Protein AF-A0A7S0RI10-F1 (afdb_monomer)

Secondary structure (DSSP, 8-state):
-HHHHHHHHHHHHHHHHHHHHHHHHHHHHHHHHHHHHHHTT-HHHHTTHHHHHHHHHHHHH-TTS-SSPPB--GGGG---S-GGGHHHHHHHHGGGGG--B-SSHHHHHHH-

Organism: NCBI:txid1411642

Mean predicted aligned error: 9.86 Å

Structure (mmCIF, N/CA/C/O backbone):
data_AF-A0A7S0RI10-F1
#
_entry.id   AF-A0A7S0RI10-F1
#
loop_
_atom_site.group_PDB
_atom_site.id
_atom_site.type_symbol
_atom_site.label_atom_id
_atom_site.label_alt_id
_atom_site.label_comp_id
_atom_site.label_asym_id
_atom_site.label_entity_id
_atom_site.label_seq_id
_atom_site.pdbx_PDB_ins_code
_atom_site.Cartn_x
_atom_site.Cartn_y
_atom_site.Cartn_z
_atom_site.occupancy
_atom_site.B_iso_or_equiv
_atom_site.auth_seq_id
_atom_site.auth_comp_id
_atom_site.auth_asym_id
_atom_site.auth_atom_id
_atom_site.pdbx_PDB_model_num
ATOM 1 N N . ALA A 1 1 ? 37.362 4.660 -41.136 1.00 62.22 1 ALA A N 1
ATOM 2 C CA . ALA A 1 1 ? 37.098 3.353 -40.489 1.00 62.22 1 ALA A CA 1
ATOM 3 C C . ALA A 1 1 ? 36.906 3.490 -38.975 1.00 62.22 1 ALA A C 1
ATOM 5 O O . ALA A 1 1 ? 35.938 2.964 -38.445 1.00 62.22 1 ALA A O 1
ATOM 6 N N . GLU A 1 2 ? 37.775 4.231 -38.286 1.00 68.81 2 GLU A N 1
ATOM 7 C CA . GLU A 1 2 ? 37.787 4.347 -36.818 1.00 68.81 2 GLU A CA 1
ATOM 8 C C . GLU A 1 2 ? 36.562 5.072 -36.223 1.00 68.81 2 GLU A C 1
ATOM 10 O O . GLU A 1 2 ? 35.935 4.559 -35.300 1.00 68.81 2 GLU A O 1
ATOM 15 N N . GLN A 1 3 ? 36.122 6.181 -36.829 1.00 72.00 3 GLN A N 1
ATOM 16 C CA . GLN A 1 3 ? 34.907 6.904 -36.412 1.00 72.00 3 GLN A CA 1
ATOM 17 C C . GLN A 1 3 ? 33.622 6.073 -36.554 1.00 72.00 3 GLN A C 1
ATOM 19 O O . GLN A 1 3 ? 32.726 6.169 -35.722 1.00 72.00 3 GLN A O 1
ATOM 24 N N . HIS A 1 4 ? 33.537 5.222 -37.581 1.00 72.12 4 HIS A N 1
ATOM 25 C CA . HIS A 1 4 ? 32.367 4.368 -37.798 1.00 72.12 4 HIS A CA 1
ATOM 26 C C . HIS A 1 4 ? 32.311 3.223 -36.775 1.00 72.12 4 HIS A C 1
ATOM 28 O O . HIS A 1 4 ? 31.242 2.874 -36.287 1.00 72.12 4 HIS A O 1
ATOM 34 N N . LYS A 1 5 ? 33.480 2.699 -36.380 1.00 82.19 5 LYS A N 1
ATOM 35 C CA . LYS A 1 5 ? 33.604 1.710 -35.302 1.00 82.19 5 LYS A CA 1
ATOM 36 C C . LYS A 1 5 ? 33.215 2.310 -33.948 1.00 82.19 5 LYS A C 1
ATOM 38 O O . LYS A 1 5 ? 32.491 1.672 -33.199 1.00 82.19 5 LYS A O 1
ATOM 43 N N . ALA A 1 6 ? 33.644 3.539 -33.659 1.00 83.38 6 ALA A N 1
ATOM 44 C CA . ALA A 1 6 ? 33.276 4.241 -32.430 1.00 83.38 6 ALA A CA 1
ATOM 45 C C . ALA A 1 6 ? 31.765 4.520 -32.347 1.00 83.38 6 ALA A C 1
ATOM 47 O O . ALA A 1 6 ? 31.156 4.246 -31.316 1.00 83.38 6 ALA A O 1
ATOM 48 N N . ALA A 1 7 ? 31.152 4.985 -33.442 1.00 86.19 7 ALA A N 1
ATOM 49 C CA . ALA A 1 7 ? 29.706 5.207 -33.515 1.00 86.19 7 ALA A CA 1
ATOM 50 C C . ALA A 1 7 ? 28.907 3.908 -33.306 1.00 86.19 7 ALA A C 1
ATOM 52 O O . ALA A 1 7 ? 27.919 3.904 -32.575 1.00 86.19 7 ALA A O 1
ATOM 53 N N . LEU A 1 8 ? 29.371 2.794 -33.884 1.00 88.25 8 LEU A N 1
ATOM 54 C CA . LEU A 1 8 ? 28.741 1.486 -33.706 1.00 88.25 8 LEU A CA 1
ATOM 55 C C . LEU A 1 8 ? 28.829 0.993 -32.253 1.00 88.25 8 LEU A C 1
ATOM 57 O O . LEU A 1 8 ? 27.857 0.459 -31.731 1.00 88.25 8 LEU A O 1
ATOM 61 N N . THR A 1 9 ? 29.962 1.211 -31.578 1.00 90.19 9 THR A N 1
ATOM 62 C CA . THR A 1 9 ? 30.134 0.839 -30.163 1.00 90.19 9 THR A CA 1
ATOM 63 C C . THR A 1 9 ? 29.232 1.653 -29.235 1.00 90.19 9 THR A C 1
ATOM 65 O O . THR A 1 9 ? 28.736 1.116 -28.248 1.00 90.19 9 THR A O 1
ATOM 68 N N . VAL A 1 10 ? 29.011 2.939 -29.528 1.00 91.75 10 VAL A N 1
ATOM 69 C CA . VAL A 1 10 ? 28.081 3.779 -28.752 1.00 91.75 10 VAL A CA 1
ATOM 70 C C . VAL A 1 10 ? 26.644 3.298 -28.947 1.00 91.75 10 VAL A C 1
ATOM 72 O O . VAL A 1 10 ? 25.965 3.031 -27.964 1.00 91.75 10 VAL A O 1
ATOM 75 N N . ALA A 1 11 ? 26.225 3.068 -30.195 1.00 90.38 11 ALA A N 1
ATOM 76 C CA . ALA A 1 11 ? 24.891 2.547 -30.492 1.00 90.38 11 ALA A CA 1
ATOM 77 C C . ALA A 1 11 ? 24.624 1.176 -29.839 1.00 90.38 11 ALA A C 1
ATOM 79 O O . ALA A 1 11 ? 23.523 0.939 -29.349 1.00 90.38 11 ALA A O 1
ATOM 80 N N . LEU A 1 12 ? 25.629 0.291 -29.791 1.00 91.19 12 LEU A N 1
ATOM 81 C CA . LEU A 1 12 ? 25.553 -0.988 -29.074 1.00 91.19 12 LEU A CA 1
ATOM 82 C C . LEU A 1 12 ? 25.317 -0.792 -27.572 1.00 91.19 12 LEU A C 1
ATOM 84 O O . LEU A 1 12 ? 24.431 -1.429 -27.012 1.00 91.19 12 LEU A O 1
ATOM 88 N N . LYS A 1 13 ? 26.055 0.122 -26.931 1.00 93.44 13 LYS A N 1
ATOM 89 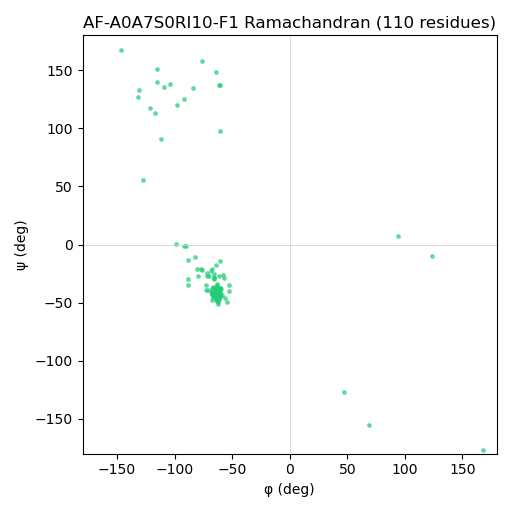C CA . LYS A 1 13 ? 25.878 0.418 -25.500 1.00 93.44 13 LYS A CA 1
ATOM 90 C C . LYS A 1 13 ? 24.506 1.009 -25.185 1.00 93.44 13 LYS A C 1
ATOM 92 O O . LYS A 1 13 ? 23.926 0.659 -24.161 1.00 93.44 13 LYS A O 1
ATOM 97 N N . ASP A 1 14 ? 23.986 1.874 -26.050 1.00 91.69 14 ASP A N 1
ATOM 98 C CA . ASP A 1 14 ? 22.657 2.468 -25.871 1.00 91.69 14 ASP A CA 1
ATOM 99 C C . ASP A 1 14 ? 21.547 1.415 -26.013 1.00 91.69 14 ASP A C 1
ATOM 101 O O . ASP A 1 14 ? 20.573 1.427 -25.260 1.00 91.69 14 AS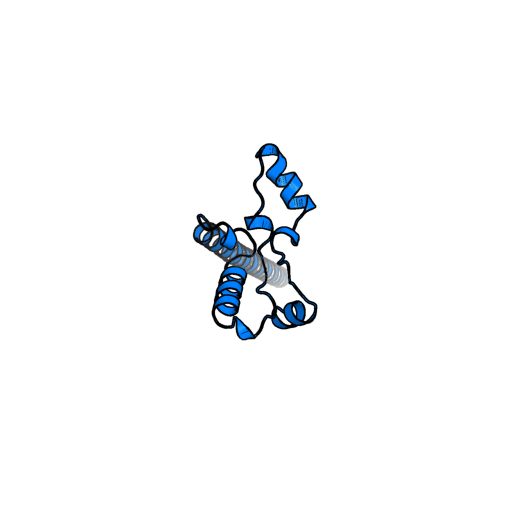P A O 1
ATOM 105 N N . LEU A 1 15 ? 21.704 0.469 -26.945 1.00 92.69 15 LEU A N 1
ATOM 106 C CA . LEU A 1 15 ? 20.801 -0.675 -27.094 1.00 92.69 15 LEU A CA 1
ATOM 107 C C . LEU A 1 15 ? 20.831 -1.591 -25.865 1.00 92.69 15 LEU A C 1
ATOM 109 O O . LEU A 1 15 ? 19.770 -1.919 -25.342 1.00 92.69 15 LEU A O 1
ATOM 113 N N . GLU A 1 16 ? 22.020 -1.932 -25.361 1.00 93.06 16 GLU A N 1
ATOM 114 C CA . GLU A 1 16 ? 22.175 -2.720 -24.129 1.00 93.06 16 GLU A CA 1
ATOM 115 C C . GLU A 1 16 ? 21.566 -2.011 -22.908 1.00 93.06 16 GLU A C 1
ATOM 117 O O . GLU A 1 16 ? 20.981 -2.653 -22.036 1.00 93.06 16 GLU A O 1
ATOM 122 N N . ALA A 1 17 ? 21.692 -0.683 -22.819 1.00 92.38 17 ALA A N 1
ATOM 123 C CA . ALA A 1 17 ? 21.090 0.092 -21.736 1.00 92.38 17 ALA A CA 1
ATOM 124 C C . ALA A 1 17 ? 19.555 0.042 -21.789 1.00 92.38 17 ALA A C 1
ATOM 126 O O . ALA A 1 17 ? 18.919 -0.184 -20.760 1.00 92.38 17 ALA A O 1
ATOM 127 N N . ARG A 1 18 ? 18.968 0.183 -22.984 1.00 93.06 18 ARG A N 1
ATOM 128 C CA . ARG A 1 18 ? 17.513 0.095 -23.187 1.00 93.06 18 ARG A CA 1
ATOM 129 C C . ARG A 1 18 ? 16.970 -1.303 -22.916 1.00 93.06 18 ARG A C 1
ATOM 131 O O . ARG A 1 18 ? 15.884 -1.422 -22.363 1.00 93.06 18 ARG A O 1
ATOM 138 N N . GLU A 1 19 ? 17.708 -2.348 -23.285 1.00 94.31 19 GLU A N 1
ATOM 139 C CA . GLU A 1 19 ? 17.331 -3.730 -22.972 1.00 94.31 19 GLU A CA 1
ATOM 140 C C . GLU A 1 19 ? 17.265 -3.946 -21.453 1.00 94.31 19 GLU A C 1
ATOM 142 O O . GLU A 1 19 ? 16.254 -4.419 -20.943 1.00 94.31 19 GLU A O 1
ATOM 147 N N . ARG A 1 20 ? 18.282 -3.487 -20.708 1.00 93.19 20 ARG A N 1
ATOM 148 C CA . ARG A 1 20 ? 18.288 -3.569 -19.236 1.00 93.19 20 ARG A CA 1
ATOM 149 C C . ARG A 1 20 ? 17.144 -2.795 -18.591 1.00 93.19 20 ARG A C 1
ATOM 151 O O . ARG A 1 20 ? 16.593 -3.253 -17.594 1.00 93.19 20 ARG A O 1
ATOM 158 N 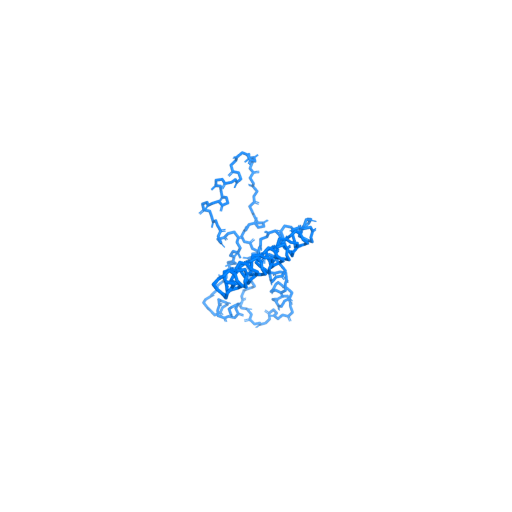N . GLU A 1 21 ? 16.816 -1.622 -19.123 1.00 93.38 21 GLU A N 1
ATOM 159 C CA . GLU A 1 21 ? 15.684 -0.826 -18.646 1.00 93.38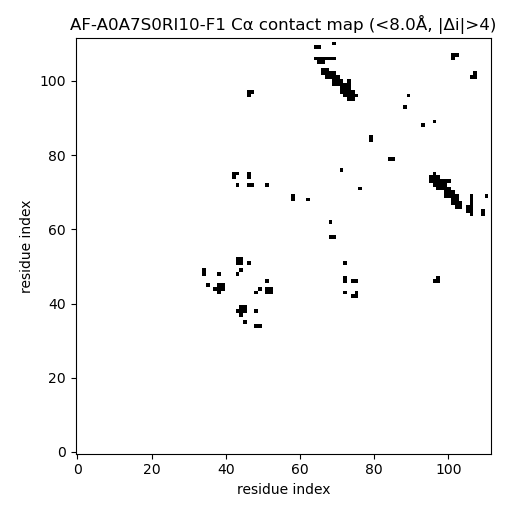 21 GLU A CA 1
ATOM 160 C C . GLU A 1 21 ? 14.363 -1.571 -18.873 1.00 93.38 21 GLU A C 1
ATOM 162 O O . GLU A 1 21 ? 13.588 -1.744 -17.934 1.00 93.38 21 GLU A O 1
ATOM 167 N N . HIS A 1 22 ? 1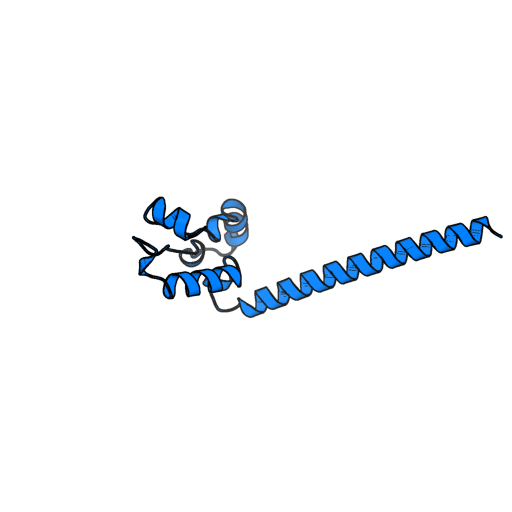4.153 -2.105 -20.080 1.00 92.81 22 HIS A N 1
ATOM 168 C CA . HIS A 1 22 ? 12.978 -2.915 -20.395 1.00 92.81 22 HIS A CA 1
ATOM 169 C C . HIS A 1 22 ? 12.866 -4.156 -19.504 1.00 92.81 22 HIS A C 1
ATOM 171 O O . HIS A 1 22 ? 11.779 -4.433 -18.997 1.00 92.81 22 HIS A O 1
ATOM 177 N N . ASP A 1 23 ? 13.967 -4.868 -19.260 1.00 93.00 23 ASP A N 1
ATOM 178 C CA . ASP A 1 23 ? 13.991 -6.029 -18.368 1.00 93.00 23 ASP A CA 1
ATOM 179 C C . ASP A 1 23 ? 13.648 -5.653 -16.921 1.00 93.00 23 ASP A C 1
ATOM 181 O O . ASP A 1 23 ? 12.899 -6.369 -16.248 1.00 93.00 23 ASP A O 1
ATOM 185 N N . ALA A 1 24 ? 14.160 -4.517 -16.434 1.00 92.69 24 ALA A N 1
ATOM 186 C CA . ALA A 1 24 ? 13.850 -4.010 -15.102 1.00 92.69 24 ALA A CA 1
ATOM 187 C C . ALA A 1 24 ? 12.357 -3.679 -14.968 1.00 92.69 24 ALA A C 1
ATOM 189 O O . ALA A 1 24 ? 11.707 -4.165 -14.039 1.00 92.69 24 ALA A O 1
ATOM 190 N N . THR A 1 25 ? 11.792 -2.940 -15.927 1.00 92.81 25 THR A N 1
ATOM 191 C CA . THR A 1 25 ? 10.359 -2.620 -15.958 1.00 92.81 25 THR A CA 1
ATOM 192 C C . THR A 1 25 ? 9.505 -3.879 -16.083 1.00 92.81 25 THR A C 1
ATOM 194 O O . THR A 1 25 ? 8.498 -4.016 -15.393 1.00 92.81 25 THR A O 1
ATOM 197 N N . GLN A 1 26 ? 9.901 -4.841 -16.920 1.00 92.56 26 GLN A N 1
ATOM 198 C CA . GLN A 1 26 ? 9.163 -6.093 -17.075 1.00 92.56 26 GLN A CA 1
ATOM 199 C C . GLN A 1 26 ? 9.140 -6.884 -15.764 1.00 92.56 26 GLN A C 1
ATOM 201 O O . GLN A 1 26 ? 8.099 -7.421 -15.382 1.00 92.56 26 GLN A O 1
ATOM 206 N N . LYS A 1 27 ? 10.266 -6.929 -15.047 1.00 92.19 27 LYS A N 1
ATOM 207 C CA . LYS A 1 27 ? 10.357 -7.585 -13.740 1.00 92.19 27 LYS A CA 1
ATOM 208 C C . LYS A 1 27 ? 9.497 -6.883 -12.687 1.00 92.19 27 LYS A C 1
ATOM 210 O O . LYS A 1 27 ? 8.835 -7.566 -11.908 1.00 92.19 27 LYS A O 1
ATOM 215 N N . GLU A 1 28 ? 9.486 -5.553 -12.674 1.00 91.44 28 GLU A N 1
ATOM 216 C CA . GLU A 1 28 ? 8.638 -4.754 -11.782 1.00 91.44 28 GLU A CA 1
ATOM 217 C C . GLU A 1 28 ? 7.149 -5.012 -12.048 1.00 91.44 28 GLU A C 1
ATOM 219 O O . GLU A 1 28 ? 6.412 -5.387 -11.138 1.00 91.44 28 GLU A O 1
ATOM 224 N N . LEU A 1 29 ? 6.717 -4.922 -13.309 1.00 87.50 29 LEU A N 1
ATOM 225 C CA . LEU A 1 29 ? 5.331 -5.176 -13.707 1.00 87.50 29 LEU A CA 1
ATOM 226 C C . LEU A 1 29 ? 4.888 -6.609 -13.384 1.00 87.50 29 LEU A C 1
ATOM 228 O O . LEU A 1 29 ? 3.777 -6.810 -12.897 1.00 87.50 29 LEU A O 1
ATOM 232 N N . GLN A 1 30 ? 5.751 -7.607 -13.603 1.00 90.31 30 GLN A N 1
ATOM 233 C CA . GLN A 1 30 ? 5.476 -8.992 -13.207 1.00 90.31 30 GLN A CA 1
ATOM 234 C C . GLN A 1 30 ? 5.354 -9.149 -11.685 1.00 90.31 30 GLN A C 1
ATOM 236 O O . GLN A 1 30 ? 4.533 -9.939 -11.220 1.00 90.31 30 GLN A O 1
ATOM 241 N N . GLY A 1 31 ? 6.155 -8.412 -10.908 1.00 85.00 31 GLY A N 1
ATOM 242 C CA . GLY A 1 31 ? 6.039 -8.357 -9.451 1.00 85.00 31 GLY A CA 1
ATOM 243 C C . GLY A 1 31 ? 4.691 -7.789 -9.011 1.00 85.00 31 GLY A C 1
ATOM 244 O O . GLY A 1 31 ? 3.980 -8.431 -8.239 1.00 85.00 31 GLY A O 1
ATOM 245 N N . ASN A 1 32 ? 4.304 -6.647 -9.582 1.00 81.50 32 ASN A N 1
ATOM 246 C CA . ASN A 1 32 ? 3.031 -5.985 -9.299 1.00 81.50 32 ASN A CA 1
ATOM 247 C C . ASN A 1 32 ? 1.835 -6.877 -9.662 1.00 81.50 32 ASN A C 1
ATOM 249 O O . ASN A 1 32 ? 0.893 -6.988 -8.882 1.00 81.50 32 ASN A O 1
ATOM 253 N N . LEU A 1 33 ? 1.890 -7.564 -10.809 1.00 82.25 33 LEU A N 1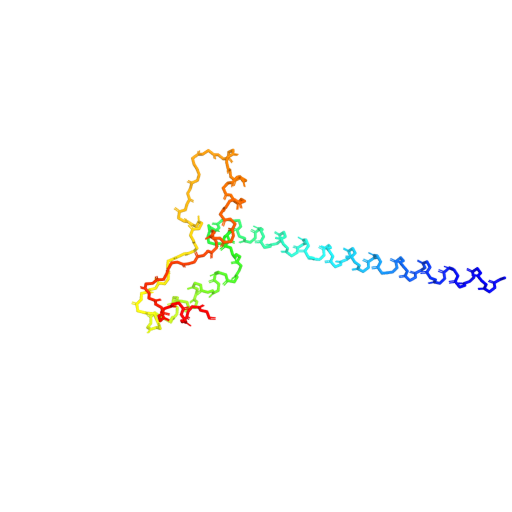
ATOM 254 C CA . LEU A 1 33 ? 0.836 -8.484 -11.240 1.00 82.25 33 LEU A CA 1
ATOM 255 C C . LEU A 1 33 ? 0.663 -9.648 -10.255 1.00 82.25 33 LEU A C 1
ATOM 257 O O . LEU A 1 33 ? -0.450 -9.907 -9.811 1.00 82.25 33 LEU A O 1
ATOM 261 N N . ARG A 1 34 ? 1.761 -10.294 -9.836 1.00 81.19 34 ARG A N 1
ATOM 262 C CA . ARG A 1 34 ? 1.708 -11.365 -8.823 1.00 81.19 34 ARG A CA 1
ATOM 263 C C . ARG A 1 34 ? 1.152 -10.872 -7.492 1.00 81.19 34 ARG A C 1
ATOM 265 O O . ARG A 1 34 ? 0.447 -11.610 -6.815 1.00 81.19 34 ARG A O 1
ATOM 272 N N . GLN A 1 35 ? 1.482 -9.643 -7.101 1.00 72.81 35 GLN A N 1
ATOM 273 C CA . GLN A 1 35 ? 0.977 -9.049 -5.868 1.00 72.81 35 GLN A CA 1
ATOM 274 C C . GLN A 1 35 ? -0.530 -8.769 -5.947 1.00 72.81 35 GLN A C 1
ATOM 276 O O . GLN A 1 35 ? -1.236 -9.056 -4.984 1.00 72.81 35 GLN A O 1
ATOM 281 N N . LEU A 1 36 ? -1.018 -8.275 -7.089 1.00 71.56 36 LEU A N 1
ATOM 282 C CA . LEU A 1 36 ? -2.447 -8.088 -7.366 1.00 71.56 36 LEU A CA 1
ATOM 283 C C . LEU A 1 36 ? -3.207 -9.421 -7.386 1.00 71.56 36 LEU A C 1
ATOM 285 O O . LEU A 1 36 ? -4.288 -9.527 -6.817 1.00 71.56 36 LEU A O 1
ATOM 289 N N . GLU A 1 37 ? -2.637 -10.457 -8.002 1.00 75.50 37 GLU A N 1
ATOM 290 C CA . GLU A 1 37 ? -3.215 -11.806 -7.998 1.00 75.50 37 GLU A CA 1
ATOM 291 C C . GLU A 1 37 ? -3.254 -12.405 -6.585 1.00 75.50 37 GLU A C 1
ATOM 293 O O . GLU A 1 37 ? -4.237 -13.037 -6.211 1.00 75.50 37 GLU A O 1
ATOM 298 N N . ALA A 1 38 ? -2.213 -12.182 -5.777 1.00 66.69 38 ALA A N 1
ATOM 299 C CA . ALA A 1 38 ? -2.151 -12.662 -4.397 1.00 66.69 38 ALA A CA 1
ATOM 300 C C . ALA A 1 38 ? -3.097 -11.905 -3.447 1.00 66.69 38 ALA A C 1
ATOM 302 O O . ALA A 1 38 ? -3.523 -12.466 -2.437 1.00 66.69 38 ALA A O 1
ATOM 303 N N . SER A 1 39 ? -3.421 -10.643 -3.741 1.00 62.28 39 SER A N 1
ATOM 304 C CA . SER A 1 39 ? -4.384 -9.854 -2.965 1.00 62.28 39 SER A CA 1
ATOM 305 C C . SER A 1 39 ? -5.831 -10.022 -3.434 1.00 62.28 39 SER A C 1
ATOM 307 O O . SER A 1 39 ? -6.750 -9.668 -2.689 1.00 62.28 39 SER A O 1
ATOM 309 N N . ALA A 1 40 ? -6.058 -10.605 -4.617 1.00 55.88 40 ALA A N 1
ATOM 310 C CA . ALA A 1 40 ? -7.383 -10.914 -5.143 1.00 55.88 40 ALA A CA 1
ATOM 311 C C . ALA A 1 40 ? -8.127 -11.895 -4.214 1.00 55.88 40 ALA A C 1
ATOM 313 O O . ALA A 1 40 ? -7.926 -13.107 -4.250 1.00 55.88 40 ALA A O 1
ATOM 314 N N . GLY A 1 41 ? -8.995 -11.354 -3.355 1.00 55.53 41 GLY A N 1
ATOM 315 C CA . GLY A 1 41 ? -9.805 -12.116 -2.397 1.00 55.53 41 GLY A CA 1
ATOM 316 C C . GLY A 1 41 ? -9.639 -11.701 -0.933 1.00 55.53 41 GLY A C 1
ATOM 317 O O . GLY A 1 41 ? -10.447 -12.113 -0.104 1.00 55.53 41 GLY A O 1
ATOM 318 N N . SER A 1 42 ? -8.656 -10.854 -0.604 1.00 62.12 42 SER A N 1
ATOM 319 C CA . SER A 1 42 ? -8.526 -10.242 0.724 1.00 62.12 42 SER A CA 1
ATOM 320 C C . SER A 1 42 ? -8.670 -8.725 0.614 1.00 62.12 42 SER A C 1
ATOM 322 O O . SER A 1 42 ? -7.790 -8.064 0.066 1.00 62.12 42 SER A O 1
ATOM 324 N N . ASN A 1 43 ? -9.752 -8.161 1.175 1.00 63.94 43 ASN A N 1
ATOM 325 C CA . ASN A 1 43 ? -9.948 -6.702 1.245 1.00 63.94 43 ASN A CA 1
ATOM 326 C C . ASN A 1 43 ? -8.733 -6.001 1.869 1.00 63.94 43 ASN A C 1
ATOM 328 O O . ASN A 1 43 ? -8.358 -4.925 1.429 1.00 63.94 43 ASN A O 1
ATOM 332 N N . VAL A 1 44 ? -8.078 -6.638 2.842 1.00 63.88 44 VAL A N 1
ATOM 333 C CA . VAL A 1 44 ? -6.871 -6.118 3.495 1.00 63.88 44 VAL A CA 1
ATOM 334 C C . VAL A 1 44 ? -5.676 -6.084 2.545 1.00 63.88 44 VAL A C 1
ATOM 336 O O . VAL A 1 44 ? -4.964 -5.088 2.494 1.00 63.88 44 VAL A O 1
ATOM 339 N N . GLY A 1 45 ? -5.482 -7.133 1.741 1.00 61.94 45 GLY A N 1
ATOM 340 C CA . GLY A 1 45 ? -4.392 -7.180 0.764 1.00 61.94 45 GLY A CA 1
ATOM 341 C C . GLY A 1 45 ? -4.538 -6.149 -0.359 1.00 61.94 45 GLY A C 1
ATOM 342 O O . GLY A 1 45 ? -3.531 -5.748 -0.944 1.00 61.94 45 GLY A O 1
ATOM 343 N N . ALA A 1 46 ? -5.767 -5.709 -0.651 1.00 69.38 46 ALA A N 1
ATOM 344 C CA . ALA A 1 46 ? -6.039 -4.663 -1.635 1.00 69.38 46 ALA A CA 1
ATOM 345 C C . ALA A 1 46 ? -5.562 -3.273 -1.170 1.00 69.38 46 ALA A C 1
ATOM 347 O O . ALA A 1 46 ? -5.197 -2.447 -2.003 1.00 69.38 46 ALA A O 1
ATOM 348 N N . PHE A 1 47 ? -5.499 -3.031 0.144 1.00 73.69 47 PHE A N 1
ATOM 349 C CA . PHE A 1 47 ? -5.092 -1.752 0.726 1.00 73.69 47 PHE A CA 1
ATOM 350 C C . PHE A 1 47 ? -3.741 -1.885 1.440 1.00 73.69 47 PHE A C 1
ATOM 352 O O . PHE A 1 47 ? -3.671 -2.210 2.620 1.00 73.69 47 PHE A O 1
ATOM 359 N N . GLY A 1 48 ? -2.650 -1.636 0.707 1.00 67.81 48 GLY A N 1
ATOM 360 C CA . GLY A 1 48 ? -1.277 -1.610 1.236 1.00 67.81 48 GLY A CA 1
ATOM 361 C C . GLY A 1 48 ? -0.485 -2.923 1.125 1.00 67.81 48 GLY A C 1
ATOM 362 O O . GLY A 1 48 ? 0.647 -3.005 1.600 1.00 67.81 48 GLY A O 1
ATOM 363 N N . GLY A 1 49 ? -1.023 -3.935 0.437 1.00 75.25 49 GLY A N 1
ATOM 364 C CA . GLY A 1 49 ? -0.254 -5.097 -0.012 1.00 75.25 49 GLY A CA 1
ATOM 365 C C . GLY A 1 49 ? 0.236 -6.034 1.100 1.00 75.25 49 GLY A C 1
ATOM 366 O O . GLY A 1 49 ? -0.344 -6.128 2.180 1.00 75.25 49 GLY A O 1
ATOM 367 N N . ALA A 1 50 ? 1.314 -6.777 0.821 1.00 71.75 50 ALA A N 1
ATOM 368 C CA . ALA A 1 50 ? 1.841 -7.800 1.731 1.00 71.75 50 ALA A CA 1
ATOM 369 C C . ALA A 1 50 ? 2.395 -7.225 3.052 1.00 71.75 50 ALA A C 1
ATOM 371 O O . ALA A 1 50 ? 2.365 -7.900 4.084 1.00 71.75 50 ALA A O 1
ATOM 372 N N . GLU A 1 51 ? 2.870 -5.978 3.035 1.00 76.12 51 GLU A N 1
ATOM 373 C CA . GLU A 1 51 ? 3.402 -5.298 4.221 1.00 76.12 51 GLU A CA 1
ATOM 374 C C . GLU A 1 51 ? 2.305 -5.038 5.257 1.00 76.12 51 GLU A C 1
ATOM 376 O O . GLU A 1 51 ? 2.509 -5.282 6.443 1.00 76.12 51 GLU A O 1
ATOM 381 N N . VAL A 1 52 ? 1.112 -4.642 4.807 1.00 79.75 52 VAL A N 1
ATOM 382 C CA . VAL A 1 52 ? -0.055 -4.445 5.677 1.00 79.75 52 VAL A CA 1
ATOM 383 C C . VAL A 1 52 ? -0.499 -5.747 6.340 1.00 79.75 52 VAL A C 1
ATOM 385 O O . VAL A 1 52 ? -0.773 -5.750 7.539 1.00 79.75 52 VAL A O 1
ATOM 388 N N . ASN A 1 53 ? -0.518 -6.864 5.605 1.00 77.38 53 ASN A N 1
ATOM 389 C CA . ASN A 1 53 ? -0.811 -8.176 6.198 1.00 77.38 53 ASN A CA 1
ATOM 390 C C . ASN A 1 53 ? 0.214 -8.533 7.285 1.00 77.38 53 ASN A C 1
ATOM 392 O O . ASN A 1 53 ? -0.156 -8.935 8.383 1.00 77.38 53 ASN A O 1
ATOM 396 N N . THR A 1 54 ? 1.499 -8.301 7.005 1.00 80.75 54 THR A N 1
ATOM 397 C CA . THR A 1 54 ? 2.582 -8.542 7.971 1.00 80.75 54 THR A CA 1
ATOM 398 C C . THR A 1 54 ? 2.430 -7.664 9.218 1.00 80.75 54 THR A C 1
ATOM 400 O O . THR A 1 54 ? 2.624 -8.128 10.341 1.00 80.75 54 THR A O 1
ATOM 403 N N . LEU A 1 55 ? 2.052 -6.396 9.042 1.00 82.62 55 LEU A N 1
ATOM 404 C CA . LEU A 1 55 ? 1.800 -5.468 10.141 1.00 82.62 55 LEU A CA 1
ATOM 405 C C . LEU A 1 55 ? 0.614 -5.921 11.002 1.00 82.62 55 LEU A C 1
ATOM 407 O O . LEU A 1 55 ? 0.715 -5.904 12.227 1.00 82.62 55 LEU A O 1
ATOM 411 N N . LEU A 1 56 ? -0.481 -6.379 10.393 1.00 81.81 56 LEU A N 1
ATOM 412 C CA . LEU A 1 56 ? -1.629 -6.921 11.125 1.00 81.81 56 LEU A CA 1
ATOM 413 C C . LEU A 1 56 ? -1.267 -8.181 11.919 1.00 81.81 56 LEU A C 1
ATOM 415 O O . LEU A 1 56 ? -1.666 -8.300 13.079 1.00 81.81 56 LEU A O 1
ATOM 419 N N . ASP A 1 57 ? -0.455 -9.071 11.346 1.00 82.81 57 ASP A N 1
ATOM 420 C CA . ASP A 1 57 ? 0.058 -10.247 12.052 1.00 82.81 57 ASP A CA 1
ATOM 421 C C . ASP A 1 57 ? 0.921 -9.849 13.259 1.00 82.81 57 ASP A C 1
ATOM 423 O O . ASP A 1 57 ? 0.827 -10.465 14.324 1.00 82.81 57 ASP A O 1
ATOM 427 N N . LEU A 1 58 ? 1.755 -8.812 13.129 1.00 82.19 58 LEU A N 1
ATOM 428 C CA . LEU A 1 58 ? 2.579 -8.298 14.228 1.00 82.19 58 LEU A CA 1
ATOM 429 C C . LEU A 1 58 ? 1.733 -7.658 15.334 1.00 82.19 58 LEU A C 1
ATOM 431 O O . LEU A 1 58 ? 1.977 -7.911 16.518 1.00 82.19 58 LEU A O 1
ATOM 435 N N . VAL A 1 59 ? 0.720 -6.871 14.964 1.00 83.38 59 VAL A N 1
ATOM 436 C CA . VAL A 1 59 ? -0.237 -6.274 15.906 1.00 83.38 59 VAL A CA 1
ATOM 437 C C . VAL A 1 59 ? -0.977 -7.372 16.676 1.00 83.38 59 VAL A C 1
ATOM 439 O O . VAL A 1 59 ? -1.060 -7.309 17.905 1.00 83.38 59 VAL A O 1
ATOM 442 N N . ALA A 1 60 ? -1.441 -8.418 15.986 1.00 81.56 60 ALA A N 1
ATOM 443 C CA . ALA A 1 60 ? -2.113 -9.561 16.603 1.00 81.56 60 ALA A CA 1
ATOM 444 C C . ALA A 1 60 ? -1.198 -10.347 17.562 1.00 81.56 60 ALA A C 1
ATOM 446 O O . ALA A 1 60 ? -1.657 -10.847 18.591 1.00 81.56 60 ALA A O 1
ATOM 447 N N . GLN A 1 61 ? 0.102 -10.429 17.267 1.00 84.88 61 GLN A N 1
ATOM 448 C CA . GLN A 1 61 ? 1.089 -11.098 18.120 1.00 84.88 61 GLN A CA 1
ATOM 449 C C . GLN A 1 61 ? 1.481 -10.285 19.363 1.00 84.88 61 GLN A C 1
ATOM 451 O O . GLN A 1 61 ? 1.972 -10.859 20.339 1.00 84.88 61 GLN A O 1
ATOM 456 N N . GLN A 1 62 ? 1.291 -8.961 19.357 1.00 82.19 62 GLN A N 1
ATOM 457 C CA . GLN A 1 62 ? 1.758 -8.071 20.427 1.00 82.19 62 GLN A CA 1
ATOM 458 C C . GLN A 1 62 ? 0.655 -7.158 20.986 1.00 82.19 62 GLN A C 1
ATOM 460 O O . GLN A 1 62 ? 0.856 -5.949 21.105 1.00 82.19 62 GLN A O 1
ATOM 465 N N . PRO A 1 63 ? -0.478 -7.714 21.460 1.00 74.88 63 PRO A N 1
ATOM 466 C CA . PRO A 1 63 ? -1.624 -6.920 21.908 1.00 74.88 63 PRO A CA 1
ATOM 467 C C . PRO A 1 63 ? -1.324 -6.051 23.137 1.00 74.88 63 PRO A C 1
ATOM 469 O O . PRO A 1 63 ? -2.051 -5.110 23.411 1.00 74.88 63 PRO A O 1
ATOM 472 N N . ARG A 1 64 ? -0.251 -6.346 23.886 1.00 81.56 64 ARG A N 1
ATOM 473 C CA . ARG A 1 64 ? 0.170 -5.559 25.060 1.00 81.56 64 ARG A CA 1
ATOM 474 C C . ARG A 1 64 ? 0.999 -4.321 24.715 1.00 81.56 64 ARG A C 1
ATOM 476 O O . ARG A 1 64 ? 1.299 -3.549 25.618 1.00 81.56 64 ARG A O 1
ATOM 483 N N . LYS A 1 65 ? 1.443 -4.174 23.461 1.00 82.88 65 LYS A N 1
ATOM 484 C CA . LYS A 1 65 ? 2.201 -2.993 23.020 1.00 82.88 65 LYS A CA 1
ATOM 485 C C . LYS A 1 65 ? 1.313 -1.793 22.717 1.00 82.88 65 LYS A C 1
ATOM 487 O O . LYS A 1 65 ? 1.821 -0.679 22.719 1.00 82.88 65 LYS A O 1
ATOM 492 N N . PHE A 1 66 ? 0.034 -2.041 22.463 1.00 83.12 66 PHE A N 1
ATOM 493 C CA . PHE A 1 66 ? -0.949 -1.020 22.156 1.00 83.12 66 PHE A CA 1
ATOM 494 C C . PHE A 1 66 ? -1.914 -0.887 23.331 1.00 83.12 66 PHE A C 1
ATOM 496 O O . PHE A 1 66 ? -2.370 -1.889 23.882 1.00 83.12 66 PHE A O 1
ATOM 503 N N . GLU A 1 67 ? -2.227 0.346 23.710 1.00 85.19 67 GLU A N 1
ATOM 504 C CA . GLU A 1 67 ? -3.331 0.646 24.618 1.00 85.19 67 GLU A CA 1
ATOM 505 C C . GLU A 1 67 ? -4.656 0.282 23.944 1.00 85.19 67 GLU A C 1
ATOM 507 O O . GLU A 1 67 ? -5.517 -0.351 24.556 1.00 85.19 67 GLU A O 1
ATOM 512 N N . THR A 1 68 ? -4.799 0.645 22.664 1.00 85.12 68 THR A N 1
ATOM 513 C CA . THR A 1 68 ? -5.906 0.233 21.798 1.00 85.12 68 THR A CA 1
ATOM 514 C C . THR A 1 68 ? -5.359 -0.273 20.460 1.00 85.12 68 THR A C 1
ATOM 516 O O . THR A 1 68 ? -4.602 0.442 19.803 1.00 85.12 68 THR A O 1
ATOM 519 N N . PRO A 1 69 ? -5.732 -1.485 20.008 1.00 84.19 69 PRO A N 1
ATOM 520 C CA . PRO A 1 69 ? -5.238 -2.012 18.743 1.00 84.19 69 PRO A CA 1
ATOM 521 C C . PRO A 1 69 ? -5.646 -1.106 17.565 1.00 84.19 69 PRO A C 1
ATOM 523 O O . PRO A 1 69 ? -6.794 -0.651 17.516 1.00 84.19 69 PRO A O 1
ATOM 526 N N . PRO A 1 70 ? -4.731 -0.839 16.616 1.00 87.25 70 PRO A N 1
ATOM 527 C CA . PRO A 1 70 ? -5.015 -0.012 15.449 1.00 87.25 70 PRO A CA 1
ATOM 528 C C . PRO A 1 70 ? -6.130 -0.621 14.588 1.00 87.25 70 PRO A C 1
ATOM 530 O O . PRO A 1 70 ? -6.145 -1.822 14.321 1.00 87.25 70 PRO A O 1
ATOM 533 N N . LEU A 1 71 ? -7.045 0.226 14.118 1.00 86.94 71 LEU A N 1
ATOM 534 C CA . LEU A 1 71 ? -8.133 -0.133 13.209 1.00 86.94 71 LEU A CA 1
ATOM 535 C C . LEU A 1 71 ? -7.741 0.225 11.775 1.00 86.94 71 LEU A C 1
ATOM 537 O O . LEU A 1 71 ? -7.506 1.394 11.472 1.00 86.94 71 LEU A O 1
ATOM 541 N N . GLY A 1 72 ? -7.692 -0.749 10.874 1.00 84.31 72 GLY A N 1
ATOM 542 C CA . GLY A 1 72 ? -7.387 -0.478 9.473 1.00 84.31 72 GLY A CA 1
ATOM 543 C C . GLY A 1 72 ? -7.079 -1.731 8.658 1.00 84.31 72 GLY A C 1
ATOM 544 O O . GLY A 1 72 ? -7.149 -2.838 9.199 1.00 84.31 72 GLY A O 1
ATOM 545 N N . PRO A 1 73 ? -6.729 -1.558 7.369 1.00 90.00 73 PRO A N 1
ATOM 546 C CA . PRO A 1 73 ? -6.696 -0.291 6.619 1.00 90.00 73 PRO A CA 1
ATOM 547 C C . PRO A 1 73 ? -8.078 0.355 6.459 1.00 90.00 73 PRO A C 1
ATOM 549 O O . PRO A 1 73 ? -9.074 -0.360 6.345 1.00 90.00 73 PRO A O 1
ATOM 552 N N . VAL A 1 74 ? -8.164 1.690 6.407 1.00 89.50 74 VAL A N 1
ATOM 553 C CA . VAL A 1 74 ? -9.444 2.422 6.256 1.00 89.50 74 VAL A CA 1
ATOM 554 C C . VAL A 1 74 ? -10.252 1.922 5.056 1.00 89.50 74 VAL A C 1
ATOM 556 O O . VAL A 1 74 ? -11.464 1.742 5.171 1.00 89.50 74 VAL A O 1
ATOM 559 N N . GLY A 1 75 ? -9.593 1.630 3.931 1.00 87.38 75 GLY A N 1
ATOM 560 C CA . GLY A 1 75 ? -10.243 1.135 2.718 1.00 87.38 75 GLY A CA 1
ATOM 561 C C . GLY A 1 75 ? -11.050 -0.151 2.922 1.00 87.38 75 GLY A C 1
ATOM 562 O O . GLY A 1 75 ? -12.078 -0.327 2.276 1.00 87.38 75 GLY A O 1
ATOM 563 N N . CYS A 1 76 ? -10.678 -1.006 3.884 1.00 86.31 76 CYS A N 1
ATOM 564 C CA . CYS A 1 76 ? -11.406 -2.248 4.179 1.00 86.31 76 CYS A CA 1
ATOM 565 C C . CYS A 1 76 ? -12.806 -2.019 4.756 1.00 86.31 76 CYS A C 1
ATOM 567 O O . CYS A 1 76 ? -13.643 -2.921 4.710 1.00 86.31 76 CYS A O 1
ATOM 569 N N . TYR A 1 77 ? -13.044 -0.835 5.318 1.00 86.00 77 TYR A N 1
ATOM 570 C CA . TYR A 1 77 ? -14.311 -0.441 5.930 1.00 86.00 77 TYR A CA 1
ATOM 571 C C . TYR A 1 77 ? -15.177 0.403 4.990 1.00 86.00 77 TYR A C 1
ATOM 573 O O . TYR A 1 77 ? -16.272 0.820 5.369 1.00 86.00 77 TYR A O 1
ATOM 581 N N . LEU A 1 78 ? -14.701 0.666 3.771 1.00 85.88 78 LEU A N 1
ATOM 582 C CA . LEU A 1 78 ? -15.415 1.438 2.767 1.00 85.88 78 LEU A CA 1
ATOM 583 C C . LEU A 1 78 ? -15.999 0.506 1.708 1.00 85.88 78 LEU A C 1
ATOM 585 O O . LEU A 1 78 ? -15.360 -0.434 1.245 1.00 85.88 78 LEU A O 1
ATOM 589 N N . SER A 1 79 ? -17.228 0.797 1.301 1.00 86.62 79 SER A N 1
ATOM 590 C CA . SER A 1 79 ? -17.852 0.186 0.130 1.00 86.62 79 SER A CA 1
ATOM 591 C C . SER A 1 79 ? -18.450 1.292 -0.726 1.00 86.62 79 SER A C 1
ATOM 593 O O . SER A 1 79 ? -19.101 2.201 -0.207 1.00 86.62 79 SER A O 1
ATOM 595 N N . LEU A 1 80 ? -18.189 1.247 -2.033 1.00 88.19 80 LEU A N 1
ATOM 596 C CA . LEU A 1 80 ? -18.846 2.141 -2.979 1.00 88.19 80 LEU A CA 1
ATOM 597 C C . LEU A 1 80 ? -20.199 1.557 -3.379 1.00 88.19 80 LEU A C 1
ATOM 599 O O . LEU A 1 80 ? -20.296 0.375 -3.700 1.00 88.19 80 LEU A O 1
ATOM 603 N N . GLN A 1 81 ? -21.225 2.408 -3.393 1.00 90.00 81 GLN A N 1
ATOM 604 C CA . GLN A 1 81 ? -22.542 2.049 -3.929 1.00 90.00 81 GLN A CA 1
ATOM 605 C C . GLN A 1 81 ? -22.533 1.968 -5.461 1.00 90.00 81 GLN A C 1
ATOM 607 O O . GLN A 1 81 ? -23.151 1.077 -6.033 1.00 90.00 81 GLN A O 1
ATOM 612 N N . GLU A 1 82 ? -21.812 2.883 -6.105 1.00 92.25 82 GLU A N 1
ATOM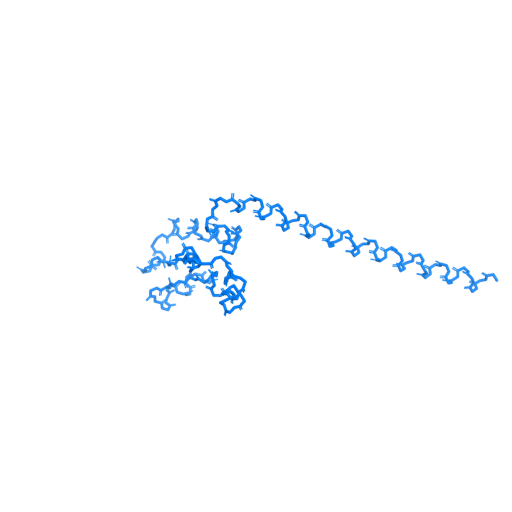 613 C CA . GLU A 1 82 ? -21.724 3.040 -7.558 1.00 92.25 82 GLU A CA 1
ATOM 614 C C . GLU A 1 82 ? -20.257 2.899 -7.978 1.00 92.25 82 GLU A C 1
ATOM 616 O O . GLU A 1 82 ? -19.402 3.673 -7.543 1.00 92.25 82 GLU A O 1
ATOM 621 N N . VAL A 1 83 ? -19.944 1.890 -8.795 1.00 88.69 83 VAL A N 1
ATOM 622 C CA . VAL A 1 83 ? -18.562 1.557 -9.194 1.00 88.69 83 VAL A CA 1
ATOM 623 C C . VAL A 1 83 ? -17.963 2.641 -10.097 1.00 88.69 83 VAL A C 1
ATOM 625 O O . VAL A 1 83 ? -16.750 2.813 -10.140 1.00 88.69 83 VAL A O 1
ATOM 628 N N . GLU A 1 84 ? -18.802 3.431 -10.759 1.00 93.19 84 GLU A N 1
ATOM 629 C CA . GLU A 1 84 ? -18.435 4.534 -11.647 1.00 93.19 84 GLU A CA 1
ATOM 630 C C . GLU A 1 84 ? -17.584 5.603 -10.943 1.00 93.19 84 GLU A C 1
ATOM 632 O O . GLU A 1 84 ? -16.779 6.283 -11.583 1.00 93.19 84 GLU A O 1
ATOM 637 N N . TRP A 1 85 ? -17.718 5.726 -9.619 1.00 92.12 85 TRP A N 1
ATOM 638 C CA . TRP A 1 85 ? -16.952 6.671 -8.809 1.00 92.12 85 TRP A CA 1
ATOM 639 C C . TRP A 1 85 ? -15.656 6.092 -8.243 1.00 92.12 85 TRP A C 1
ATOM 641 O O . TRP A 1 85 ? -14.929 6.829 -7.576 1.00 92.12 85 TRP A O 1
ATOM 651 N N . SER A 1 86 ? -15.333 4.816 -8.492 1.00 88.56 86 SER A N 1
ATOM 652 C CA . SER A 1 86 ? -14.184 4.150 -7.860 1.00 88.56 86 SER A CA 1
ATOM 653 C C . SER A 1 86 ? -12.892 4.927 -8.089 1.00 88.56 86 SER A C 1
ATOM 655 O O . SER A 1 86 ? -12.209 5.271 -7.131 1.00 88.56 86 SER A O 1
ATOM 657 N N . THR A 1 87 ? -12.622 5.307 -9.339 1.00 89.81 87 THR A N 1
ATOM 658 C CA . THR A 1 87 ? -11.420 6.055 -9.718 1.00 89.81 87 THR A CA 1
ATOM 659 C C . THR A 1 87 ? -11.378 7.426 -9.053 1.00 89.81 87 THR A C 1
ATOM 661 O O . THR A 1 87 ? -10.332 7.851 -8.575 1.00 89.81 87 THR A O 1
ATOM 664 N N . ALA A 1 88 ? -12.510 8.133 -8.993 1.00 93.19 88 ALA A N 1
ATOM 665 C CA . ALA A 1 88 ? -12.568 9.448 -8.362 1.00 93.19 88 ALA A CA 1
ATOM 666 C C . ALA A 1 88 ? -12.292 9.352 -6.853 1.00 93.19 88 ALA A C 1
ATOM 668 O O . ALA A 1 88 ? -11.528 10.148 -6.311 1.00 93.19 88 ALA A O 1
ATOM 669 N N . VAL A 1 89 ? -12.878 8.358 -6.182 1.00 90.94 89 VAL A N 1
ATOM 670 C CA . VAL A 1 89 ? -12.674 8.116 -4.750 1.00 90.94 89 VAL A CA 1
ATOM 671 C C . VAL A 1 89 ? -11.236 7.685 -4.465 1.00 90.94 89 VAL A C 1
ATOM 673 O O . VAL A 1 89 ? -10.620 8.207 -3.538 1.00 90.94 89 VAL A O 1
ATOM 676 N N . GLU A 1 90 ? -10.680 6.791 -5.280 1.00 88.94 90 GLU A N 1
ATOM 677 C CA . GLU A 1 90 ? -9.301 6.321 -5.152 1.00 88.94 90 GLU A CA 1
ATOM 678 C C . GLU A 1 90 ? -8.294 7.460 -5.335 1.00 88.94 90 GLU A C 1
ATOM 680 O O . GLU A 1 90 ? -7.385 7.604 -4.523 1.00 88.94 90 GLU A O 1
ATOM 685 N N . VAL A 1 91 ? -8.490 8.331 -6.327 1.00 90.56 91 VAL A N 1
ATOM 686 C CA . VAL A 1 91 ? -7.618 9.496 -6.547 1.00 90.56 91 VAL A CA 1
ATOM 687 C C . VAL A 1 91 ? -7.733 10.512 -5.408 1.00 90.56 91 VAL A C 1
ATOM 689 O O . VAL A 1 91 ? -6.721 11.048 -4.959 1.00 90.56 91 VAL A O 1
ATOM 692 N N . CYS A 1 92 ? -8.947 10.785 -4.925 1.00 92.44 92 CYS A N 1
ATOM 693 C CA . CYS A 1 92 ? -9.172 11.771 -3.866 1.00 92.44 92 CYS A CA 1
ATOM 694 C C . CYS A 1 92 ? -8.656 11.312 -2.496 1.00 92.44 92 CYS A C 1
ATOM 696 O O . CYS A 1 92 ? -8.135 12.128 -1.737 1.00 92.44 92 CYS A O 1
ATOM 698 N N . LEU A 1 93 ? -8.825 10.031 -2.156 1.00 90.31 93 LEU A N 1
ATOM 699 C CA . LEU A 1 93 ? -8.398 9.486 -0.865 1.00 90.31 93 LEU A CA 1
ATOM 700 C C . LEU A 1 93 ? -6.944 9.003 -0.902 1.00 90.31 93 LEU A C 1
ATOM 702 O O . LEU A 1 93 ? -6.224 9.148 0.088 1.00 90.31 93 LEU A O 1
ATOM 706 N N . GLY A 1 94 ? -6.496 8.453 -2.031 1.00 88.00 94 GLY A N 1
ATOM 707 C CA . GLY A 1 94 ? -5.132 7.986 -2.256 1.00 88.00 94 GLY A CA 1
ATOM 708 C C . GLY A 1 94 ? -4.604 7.131 -1.105 1.00 88.00 94 GLY A C 1
ATOM 709 O O . GLY A 1 94 ? -5.250 6.186 -0.649 1.00 88.00 94 GLY A O 1
ATOM 710 N N . GLY A 1 95 ? -3.436 7.511 -0.581 1.00 85.81 95 GLY A N 1
ATOM 711 C CA . GLY A 1 95 ? -2.775 6.810 0.524 1.00 85.81 95 GLY A CA 1
ATOM 712 C C . GLY A 1 95 ? -3.571 6.753 1.834 1.00 85.81 95 GLY A C 1
ATOM 713 O O . GLY A 1 95 ? -3.239 5.941 2.695 1.00 85.81 95 GLY A O 1
ATOM 714 N N . LEU A 1 96 ? -4.638 7.548 1.995 1.00 88.69 96 LEU A N 1
ATOM 715 C CA . LEU A 1 96 ? -5.512 7.472 3.169 1.00 88.69 96 LEU A CA 1
ATOM 716 C C . LEU A 1 96 ? -6.268 6.140 3.238 1.00 88.69 96 LEU A C 1
ATOM 718 O O . LEU A 1 96 ? -6.550 5.661 4.332 1.00 88.69 96 LEU A O 1
ATOM 722 N N . LEU A 1 97 ? -6.550 5.508 2.094 1.00 88.31 97 LEU A N 1
ATOM 723 C CA . LEU A 1 97 ? -7.177 4.183 2.051 1.00 88.31 97 LEU A CA 1
ATOM 724 C C . LEU A 1 97 ? -6.312 3.110 2.731 1.00 88.31 97 LEU A C 1
ATOM 726 O O . LEU A 1 97 ? -6.846 2.157 3.295 1.00 88.31 97 LEU A O 1
ATOM 730 N N . ASN A 1 98 ? -4.994 3.315 2.755 1.00 87.06 98 ASN A N 1
ATOM 731 C CA . ASN A 1 98 ? -4.029 2.431 3.407 1.00 87.06 98 ASN A CA 1
ATOM 732 C C . ASN A 1 98 ? -3.763 2.815 4.876 1.00 87.06 98 ASN A C 1
ATOM 734 O O . ASN A 1 98 ? -2.966 2.161 5.546 1.00 87.06 98 ASN A O 1
ATOM 738 N N . ALA A 1 99 ? -4.379 3.887 5.386 1.00 88.94 99 ALA A N 1
ATOM 739 C CA . ALA A 1 99 ? -4.115 4.386 6.730 1.00 88.94 99 ALA A CA 1
ATOM 740 C C . ALA A 1 99 ? -4.774 3.527 7.821 1.00 88.94 99 ALA A C 1
ATOM 742 O O . ALA A 1 99 ? -5.775 2.846 7.592 1.00 88.94 99 ALA A O 1
ATOM 743 N N . PHE A 1 100 ? -4.228 3.629 9.033 1.00 89.56 100 PHE A N 1
ATOM 744 C CA . PHE A 1 100 ? -4.758 3.020 10.250 1.00 89.56 100 PHE A CA 1
ATOM 745 C C . PHE A 1 100 ? -5.189 4.102 11.239 1.00 89.56 100 PHE A C 1
ATOM 747 O O . PHE A 1 100 ? -4.508 5.114 11.417 1.00 89.56 100 PHE A O 1
ATOM 754 N N . VAL A 1 101 ? -6.313 3.873 11.908 1.00 90.06 101 VAL A N 1
ATOM 755 C CA . VAL A 1 101 ? -6.810 4.703 13.004 1.00 90.06 101 VAL A CA 1
ATOM 756 C C . VAL A 1 101 ? -6.278 4.135 14.320 1.00 90.06 101 VAL A C 1
ATOM 758 O O . VAL A 1 101 ? -6.471 2.959 14.614 1.00 90.06 101 VAL A O 1
ATOM 761 N N . VAL A 1 102 ? -5.611 4.971 15.115 1.00 91.31 102 VAL A N 1
ATOM 762 C CA . VAL A 1 102 ? -5.010 4.609 16.413 1.00 91.31 102 VAL A CA 1
ATOM 763 C C . VAL A 1 102 ? -5.692 5.353 17.561 1.00 91.31 102 VAL A C 1
ATOM 765 O O . VAL A 1 102 ? -6.194 6.461 17.367 1.00 91.31 102 VAL A O 1
ATOM 768 N N . GLY A 1 103 ? -5.707 4.751 18.755 1.00 87.94 103 GLY A N 1
ATOM 769 C CA . GLY A 1 103 ? -6.377 5.311 19.935 1.00 87.94 103 GLY A CA 1
ATOM 770 C C . GLY A 1 103 ? -5.586 6.406 20.656 1.00 87.94 103 GLY A C 1
ATOM 771 O O . GLY A 1 103 ? -6.185 7.286 21.274 1.00 87.94 103 GLY A O 1
ATOM 772 N N . SER A 1 104 ? -4.253 6.392 20.565 1.00 89.56 104 SER A N 1
ATOM 773 C CA . SER A 1 104 ? -3.392 7.364 21.244 1.00 89.56 104 SER A CA 1
ATOM 774 C C . SER A 1 104 ? -2.121 7.704 20.456 1.00 89.56 104 SER A C 1
ATOM 776 O O . SER A 1 104 ? -1.753 7.048 19.478 1.00 89.56 104 SER A O 1
ATOM 778 N N . TYR A 1 105 ? -1.419 8.760 20.885 1.00 88.38 105 TYR A N 1
ATOM 779 C CA . TYR A 1 105 ? -0.105 9.104 20.328 1.00 88.38 105 TYR A CA 1
ATOM 780 C C . TYR A 1 105 ? 0.958 8.039 20.651 1.00 88.38 105 TYR A C 1
ATOM 782 O O . TYR A 1 105 ? 1.887 7.842 19.870 1.00 88.38 105 TYR A O 1
ATOM 790 N N . ALA A 1 106 ? 0.819 7.336 21.781 1.00 87.00 106 ALA A N 1
ATOM 791 C CA . ALA A 1 106 ? 1.693 6.221 22.129 1.00 87.00 106 ALA A CA 1
ATOM 792 C C . ALA A 1 106 ? 1.495 5.050 21.155 1.00 87.00 106 ALA A C 1
ATOM 794 O O . ALA A 1 106 ? 2.477 4.551 20.608 1.00 87.00 106 ALA A O 1
ATOM 795 N N . ASP A 1 107 ? 0.240 4.707 20.846 1.00 87.00 107 ASP A N 1
ATOM 796 C CA . ASP A 1 107 ? -0.096 3.667 19.866 1.00 87.00 107 ASP A CA 1
ATOM 797 C C . ASP A 1 107 ? 0.412 4.015 18.464 1.00 87.00 107 ASP A C 1
ATOM 799 O O . ASP A 1 107 ? 0.932 3.150 17.761 1.00 87.00 107 ASP A O 1
ATOM 803 N N . LYS A 1 108 ? 0.351 5.297 18.072 1.00 87.12 108 LYS A N 1
ATOM 804 C CA . LYS A 1 108 ? 0.966 5.772 16.823 1.00 87.12 108 LYS A CA 1
ATOM 805 C C . LYS A 1 108 ? 2.462 5.450 16.771 1.00 87.12 108 LYS A C 1
ATOM 807 O O . LYS A 1 108 ? 2.945 4.978 15.749 1.00 87.12 108 LYS A O 1
ATOM 812 N N . ASN A 1 109 ? 3.192 5.716 17.853 1.00 86.19 109 ASN A N 1
ATOM 813 C CA . ASN A 1 109 ? 4.632 5.455 17.912 1.00 86.19 109 ASN A CA 1
ATOM 814 C C . ASN A 1 109 ? 4.962 3.962 18.000 1.00 86.19 109 ASN A C 1
ATOM 816 O O . ASN A 1 109 ? 6.064 3.579 17.641 1.00 86.19 109 ASN A O 1
ATOM 820 N N . ALA A 1 110 ? 4.045 3.132 18.499 1.00 84.38 110 ALA A N 1
ATOM 821 C CA . ALA A 1 110 ? 4.208 1.681 18.506 1.00 84.38 110 ALA A CA 1
ATOM 822 C C . ALA A 1 110 ? 3.938 1.045 17.127 1.00 84.38 110 ALA A C 1
ATOM 824 O O . ALA A 1 110 ? 4.370 -0.083 16.889 1.00 84.38 110 ALA A O 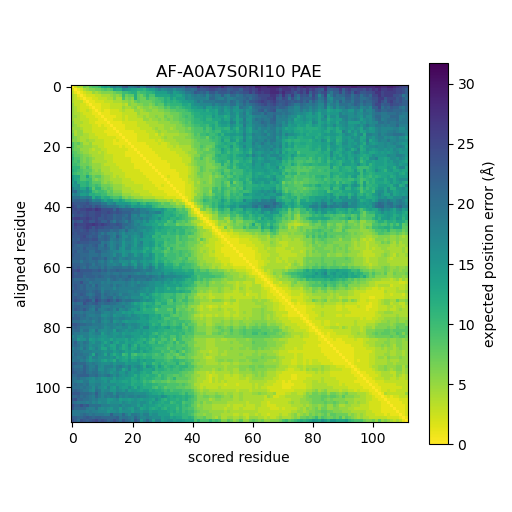1
ATOM 825 N N . LEU A 1 111 ? 3.209 1.749 16.251 1.00 82.00 111 LEU A N 1
ATOM 826 C CA . LEU A 1 111 ? 2.848 1.306 14.903 1.00 82.00 111 LEU A CA 1
ATOM 827 C C . LEU A 1 111 ? 3.893 1.669 13.833 1.00 82.00 111 LEU A C 1
ATOM 829 O O . LEU A 1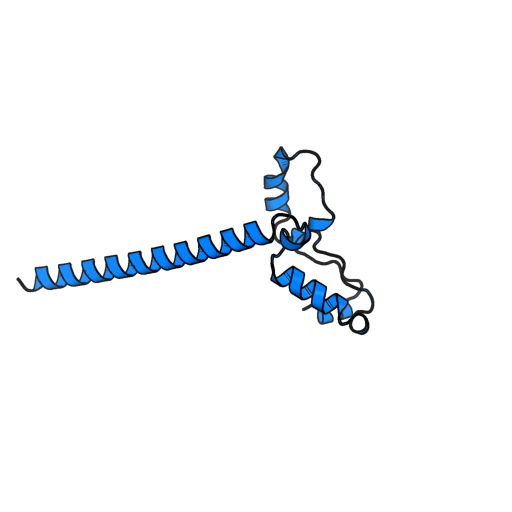 111 ? 3.982 0.966 12.830 1.00 82.00 111 LEU A O 1
ATOM 833 N N . MET A 1 112 ? 4.625 2.774 14.026 1.00 75.94 112 MET A N 1
ATOM 834 C CA . MET A 1 112 ? 5.705 3.237 13.136 1.00 75.94 112 MET A CA 1
ATOM 835 C C . MET A 1 112 ? 7.049 2.610 13.503 1.00 75.94 112 MET A C 1
ATOM 837 O O . MET A 1 112 ? 7.823 2.329 12.564 1.00 75.94 112 MET A O 1
#

Radius of gyration: 22.65 Å; Cα contacts (8 Å, |Δi|>4): 83; chains: 1; bounding box: 60×24×66 Å

Foldseek 3Di:
DVVVVVVVVVVVVVVVVVVVVVVVVVVVVVVVVVQVVVCVPPQQCVQPHPVSVVLVVVCVVCVVQAPDRWADPQLSVDDDPDCVCVVVCCVVCPNSSNDIDGDDPSNVVSSD

pLDDT: mean 83.8, std 9.08, range [55.53, 94.31]

Sequence (112 aa):
AEQHKAALTVALKDLEAREREHDATQKELQGNLRQLEASAGSNVGAFGGAEVNTLLDLVAQQPRKFETPPLGPVGCYLSLQEVEWSTAVEVCLGGLLNAFVVGSYADKNALM

Solvent-accessible surface area (backbone atoms only — not comparable to full-atom values): 6427 Å² total; per-residue (Å²): 115,67,70,62,53,53,53,50,54,51,55,50,51,55,50,54,51,52,49,54,50,51,52,51,52,50,53,48,53,53,49,52,50,53,51,51,60,72,18,66,90,37,64,55,33,68,30,60,33,74,61,43,54,52,50,51,54,50,49,71,75,41,63,85,70,30,93,42,79,69,49,64,33,46,42,61,79,58,79,77,94,54,74,89,45,48,66,60,51,48,66,75,48,44,74,55,31,46,34,66,51,57,75,45,74,67,31,48,64,67,73,110

InterPro domains:
  IPR036277 SMCs flexible hinge superfamily [SSF75553] (25-105)

Nearest PDB structures (foldseek):
  5h69-assembly1_A  TM=5.041E-01  e=1.059E+00  Geobacillus stearothermophilus 10